Protein AF-A0A8S3ZR28-F1 (afdb_monomer_lite)

Organism: NCBI:txid100452

Radius of gyration: 18.34 Å; chains: 1; bounding box: 39×47×46 Å

Secondary structure (DSSP, 8-state):
--S-GGGGTTT-SS-SS-HHHHHHHHHHHHHHIIIII-S----GGGHHHHHHHHHHHSTT---SS---------TT-----HHHHHHHHHHTHHHHHHHHHHHHHHHHHHHHTT------S-------SSS--------

Sequence (139 aa):
MLANLSLSDCYTLHSNKTQQEREEIMLQSAKDNLATYFAFFGITENMKDSQSLFEKKFNGLKFTKQMVNKRSRSANYVTLSEKHWALIVEKNHLDVRLYQYAKDLFLQRLELVNITAHREDDDTVIVQDDFNFITVKEM

InterPro domains:
  IPR010635 Heparan sulphate 6-sulfotransferase/Protein-tyrosine sulfotransferase [PTHR12812] (1-115)
  IPR027417 P-loop containing nucleoside triphosphate hydrolase [G3DSA:3.40.50.300] (4-136)

pLDDT: mean 82.8, std 21.6, range [29.12, 98.56]

Structure (mmCIF, N/CA/C/O backbone):
data_AF-A0A8S3ZR28-F1
#
_entry.id   AF-A0A8S3ZR28-F1
#
loop_
_atom_site.group_PDB
_atom_site.id
_atom_site.type_symbol
_atom_site.label_atom_id
_atom_site.label_alt_id
_atom_site.label_comp_id
_atom_site.label_asym_id
_atom_site.label_entity_id
_atom_site.label_seq_id
_atom_site.pdbx_PDB_ins_code
_atom_site.Cartn_x
_atom_site.Cartn_y
_atom_site.Cartn_z
_atom_site.occupancy
_atom_site.B_iso_or_equiv
_atom_site.auth_seq_id
_atom_site.auth_comp_id
_atom_site.auth_asym_id
_atom_site.auth_atom_id
_atom_site.pdbx_PDB_model_num
ATOM 1 N N . MET A 1 1 ? -1.000 3.640 -9.169 1.00 85.69 1 MET A N 1
ATOM 2 C CA . MET A 1 1 ? -1.447 5.044 -8.935 1.00 85.69 1 MET A CA 1
ATOM 3 C C . MET A 1 1 ? -0.702 5.780 -7.814 1.00 85.69 1 MET A C 1
ATOM 5 O O . MET A 1 1 ? -0.906 6.975 -7.665 1.00 85.69 1 MET A O 1
ATOM 9 N N . LEU A 1 2 ? 0.142 5.112 -7.021 1.00 96.81 2 LEU A N 1
ATOM 10 C CA . LEU A 1 2 ? 0.765 5.718 -5.835 1.00 96.81 2 LEU A CA 1
ATOM 11 C C . LEU A 1 2 ? 2.162 6.296 -6.084 1.00 96.81 2 LEU A C 1
ATOM 13 O O . LEU A 1 2 ? 2.755 6.836 -5.164 1.00 96.81 2 LEU A O 1
ATOM 17 N N . ALA A 1 3 ? 2.699 6.167 -7.295 1.00 96.56 3 ALA A N 1
ATOM 18 C CA . ALA A 1 3 ? 4.035 6.630 -7.645 1.00 96.56 3 ALA A CA 1
ATOM 19 C C . ALA A 1 3 ? 4.042 8.105 -8.064 1.00 96.56 3 ALA A C 1
ATOM 21 O O . ALA A 1 3 ? 3.082 8.599 -8.661 1.00 96.56 3 ALA A O 1
ATOM 22 N N . ASN A 1 4 ? 5.168 8.780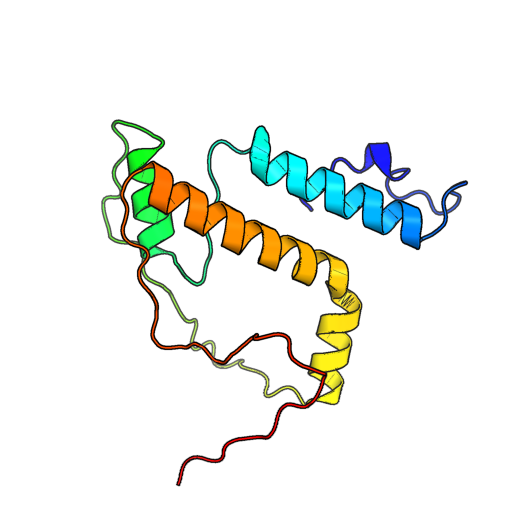 -7.846 1.00 95.50 4 ASN A N 1
ATOM 23 C CA . ASN A 1 4 ? 5.473 10.029 -8.524 1.00 95.50 4 ASN A CA 1
ATOM 24 C C . ASN A 1 4 ? 5.945 9.735 -9.957 1.00 95.50 4 ASN A C 1
ATOM 26 O O . 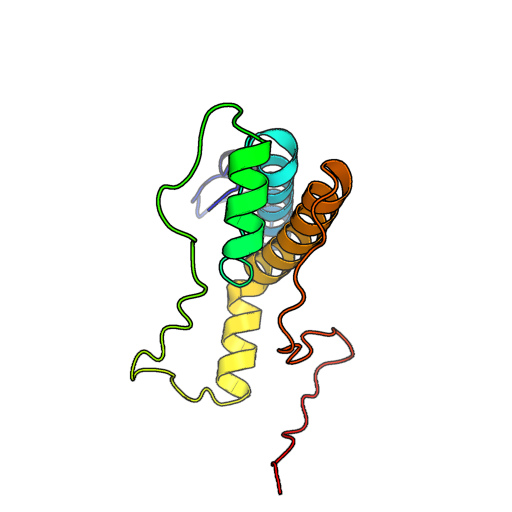ASN A 1 4 ? 7.103 9.390 -10.194 1.00 95.50 4 ASN A O 1
ATOM 30 N N . LEU A 1 5 ? 5.042 9.900 -10.924 1.00 94.00 5 LEU A N 1
ATOM 31 C CA . LEU A 1 5 ? 5.311 9.582 -12.327 1.00 94.00 5 LEU A CA 1
ATOM 32 C C . LEU A 1 5 ? 6.355 10.495 -12.982 1.00 94.00 5 LEU A C 1
ATOM 34 O O . LEU A 1 5 ? 6.899 10.116 -14.018 1.00 94.00 5 LEU A O 1
ATOM 38 N N . SER A 1 6 ? 6.688 11.655 -12.397 1.00 92.50 6 SER A N 1
ATOM 39 C CA . SER A 1 6 ? 7.757 12.503 -12.946 1.00 92.50 6 SER A CA 1
ATOM 40 C C . SER A 1 6 ? 9.133 11.836 -12.888 1.00 92.50 6 SER A C 1
ATOM 42 O O . SER A 1 6 ? 10.013 12.194 -13.663 1.00 92.50 6 SER A O 1
ATOM 44 N N . LEU A 1 7 ? 9.305 10.824 -12.029 1.00 91.00 7 LEU A N 1
ATOM 45 C CA . LEU A 1 7 ? 10.528 10.026 -11.940 1.00 91.00 7 LEU A CA 1
ATOM 46 C C . LEU A 1 7 ? 10.655 9.000 -13.084 1.00 91.00 7 LEU A C 1
ATOM 48 O O . LEU A 1 7 ? 11.764 8.585 -13.419 1.00 91.00 7 LEU A O 1
ATOM 52 N N . SER A 1 8 ? 9.535 8.602 -13.698 1.00 89.56 8 SER A N 1
ATOM 53 C CA . SER A 1 8 ? 9.451 7.566 -14.742 1.00 89.56 8 SER A CA 1
ATOM 54 C C . SER A 1 8 ? 9.077 8.131 -16.122 1.00 89.56 8 SER A C 1
ATOM 56 O O . SER A 1 8 ? 8.433 7.443 -16.923 1.00 89.56 8 SER A O 1
ATOM 58 N N . ASP A 1 9 ? 9.442 9.390 -16.382 1.00 87.50 9 ASP A N 1
ATOM 59 C CA . ASP A 1 9 ? 9.137 10.154 -17.602 1.00 87.50 9 ASP A CA 1
ATOM 60 C C . ASP A 1 9 ? 7.630 10.297 -17.899 1.00 87.50 9 ASP A C 1
ATOM 62 O O . ASP A 1 9 ? 7.201 10.385 -19.055 1.00 87.50 9 ASP A O 1
ATOM 66 N N . CYS A 1 10 ? 6.802 10.338 -16.851 1.00 87.44 10 CYS A N 1
ATOM 67 C CA . CYS A 1 10 ? 5.348 10.469 -16.936 1.00 87.44 10 CYS A CA 1
ATOM 68 C C . CYS A 1 10 ? 4.734 9.425 -17.897 1.00 87.44 10 CYS A C 1
ATOM 70 O O . CYS A 1 10 ? 5.086 8.245 -17.867 1.00 87.44 10 CYS A O 1
ATOM 72 N N . TYR A 1 11 ? 3.817 9.865 -18.764 1.00 84.50 11 TYR A N 1
ATOM 73 C CA . TYR A 1 11 ? 3.155 9.055 -19.791 1.00 84.50 11 TYR A CA 1
ATOM 74 C C . TYR A 1 11 ? 3.849 9.145 -21.159 1.00 84.50 11 TYR A C 1
ATOM 76 O O . TYR A 1 11 ? 3.237 8.862 -22.187 1.00 84.50 11 TYR A O 1
ATOM 84 N N . THR A 1 12 ? 5.111 9.578 -21.200 1.00 85.06 12 THR A N 1
ATOM 85 C CA . THR A 1 12 ? 5.802 9.825 -22.469 1.00 85.06 12 THR A CA 1
ATOM 86 C C . THR A 1 12 ? 6.036 8.513 -23.220 1.00 85.06 12 THR A C 1
ATOM 88 O O . THR A 1 12 ? 6.472 7.514 -22.638 1.00 85.06 12 THR A O 1
ATOM 91 N N . LEU A 1 13 ? 5.742 8.527 -24.525 1.00 75.38 13 LEU A N 1
ATOM 92 C CA . LEU A 1 13 ? 5.978 7.397 -25.435 1.00 75.38 13 LEU A CA 1
ATOM 93 C C . LEU A 1 13 ? 7.458 7.264 -25.827 1.00 75.38 13 LEU A C 1
ATOM 95 O O . LEU A 1 13 ? 7.927 6.171 -26.123 1.00 75.38 13 LEU A O 1
ATOM 99 N N . HIS A 1 14 ? 8.195 8.373 -25.791 1.00 81.50 14 HIS A N 1
ATOM 100 C CA . HIS A 1 14 ? 9.627 8.451 -26.058 1.00 81.50 14 HIS A CA 1
ATOM 101 C C . HIS A 1 14 ? 10.375 8.739 -24.755 1.00 81.50 14 HIS A C 1
ATOM 103 O O . HIS A 1 14 ? 10.425 9.875 -24.292 1.00 81.50 14 HIS A O 1
ATOM 109 N N . SER A 1 15 ? 10.924 7.692 -24.150 1.00 87.00 15 SER A N 1
ATOM 110 C CA . SER A 1 15 ? 11.750 7.768 -22.946 1.00 87.00 15 SER A CA 1
ATOM 111 C C . SER A 1 15 ? 13.132 7.206 -23.263 1.00 87.00 15 SER A C 1
ATOM 113 O O . SER A 1 15 ? 13.257 6.259 -24.037 1.00 87.00 15 SER A O 1
ATOM 115 N N . ASN A 1 16 ? 14.165 7.779 -22.646 1.00 90.44 16 ASN A N 1
ATOM 116 C CA . ASN A 1 16 ? 15.523 7.229 -22.698 1.00 90.44 16 ASN A CA 1
ATOM 117 C C . ASN A 1 16 ? 15.705 6.043 -21.731 1.00 90.44 16 ASN A C 1
ATOM 119 O O . ASN A 1 16 ? 16.792 5.478 -21.664 1.00 90.44 16 ASN A O 1
ATOM 123 N N . LYS A 1 17 ? 14.666 5.697 -20.961 1.00 91.12 17 LYS A N 1
ATOM 124 C CA . LYS A 1 17 ? 14.629 4.560 -20.043 1.00 91.12 17 LYS A CA 1
ATOM 125 C C . LYS A 1 17 ? 13.930 3.386 -20.711 1.00 91.12 17 LYS A C 1
ATOM 127 O O . LYS A 1 17 ? 12.923 3.546 -21.404 1.00 91.12 17 LYS A O 1
ATOM 132 N N . THR A 1 18 ? 14.426 2.192 -20.439 1.00 93.75 18 THR A N 1
ATOM 133 C CA . THR A 1 18 ? 13.739 0.944 -20.767 1.00 93.75 18 THR A CA 1
ATOM 134 C C . THR A 1 18 ? 12.427 0.827 -19.989 1.00 93.75 18 THR A C 1
ATOM 136 O O . THR A 1 18 ? 12.221 1.481 -18.963 1.00 93.75 18 THR A O 1
ATOM 139 N N . GLN A 1 19 ? 11.524 -0.037 -20.459 1.00 91.75 19 GLN A N 1
ATOM 140 C CA . GLN A 1 19 ? 10.289 -0.337 -19.732 1.00 91.75 19 GLN A CA 1
ATOM 141 C C . GLN A 1 19 ? 10.591 -0.819 -18.306 1.00 91.75 19 GLN A C 1
ATOM 143 O O . GLN A 1 19 ? 10.037 -0.272 -17.358 1.00 91.75 19 GLN A O 1
ATOM 148 N N . GLN A 1 20 ? 11.529 -1.756 -18.156 1.00 93.94 20 GLN A N 1
ATOM 149 C CA . GLN A 1 20 ? 11.905 -2.317 -16.859 1.00 93.94 20 GLN A CA 1
ATOM 150 C C . GLN A 1 20 ? 12.414 -1.245 -15.882 1.00 93.94 20 GLN A C 1
ATOM 152 O O . GLN A 1 20 ? 12.004 -1.216 -14.726 1.00 93.94 20 GLN A O 1
ATOM 157 N N . GLU A 1 21 ? 13.265 -0.319 -16.333 1.00 95.25 21 GLU A N 1
ATOM 158 C CA . GLU A 1 21 ? 13.737 0.780 -15.479 1.00 95.25 21 GLU A CA 1
ATOM 159 C C . GLU A 1 21 ? 12.586 1.678 -15.018 1.00 95.25 21 GLU A C 1
ATOM 161 O O . GLU A 1 21 ? 12.534 2.081 -13.856 1.00 95.25 21 GLU A O 1
ATOM 166 N N . ARG A 1 22 ? 11.638 1.987 -15.911 1.00 95.19 22 ARG A N 1
ATOM 167 C CA . ARG A 1 22 ? 10.464 2.803 -15.564 1.00 95.19 22 ARG A CA 1
ATOM 168 C C . ARG A 1 22 ? 9.568 2.093 -14.558 1.00 95.19 22 ARG A C 1
ATOM 170 O O . ARG A 1 22 ? 9.076 2.739 -13.635 1.00 95.19 22 ARG A O 1
ATOM 177 N N . GLU A 1 23 ? 9.371 0.793 -14.732 1.00 95.25 23 GLU A N 1
ATOM 178 C CA . GLU A 1 23 ? 8.585 -0.058 -13.842 1.00 95.25 23 GLU A CA 1
ATOM 179 C C . GLU A 1 23 ? 9.197 -0.124 -12.434 1.00 95.25 23 GLU A C 1
ATOM 181 O O . GLU A 1 23 ? 8.489 0.107 -11.452 1.00 95.25 23 GLU A O 1
ATOM 186 N N . GLU A 1 24 ? 10.512 -0.332 -12.316 1.00 97.06 24 GLU A N 1
ATOM 187 C CA . GLU A 1 24 ? 11.198 -0.348 -11.016 1.00 97.06 24 GLU A CA 1
ATOM 188 C C . GLU A 1 24 ? 11.177 1.023 -10.328 1.00 97.06 24 GLU A C 1
ATOM 190 O O . GLU A 1 24 ? 10.891 1.108 -9.133 1.00 97.06 24 GLU A O 1
ATOM 195 N N . ILE A 1 25 ? 11.398 2.115 -11.072 1.00 97.06 25 ILE A N 1
ATOM 196 C CA . ILE A 1 25 ? 11.281 3.479 -10.529 1.00 97.06 25 ILE A CA 1
ATOM 197 C C . ILE A 1 25 ? 9.861 3.731 -10.011 1.00 97.06 25 ILE A C 1
ATOM 199 O O . ILE A 1 25 ? 9.676 4.281 -8.921 1.00 97.06 25 ILE A O 1
ATOM 203 N N . MET A 1 26 ? 8.848 3.325 -10.780 1.00 97.19 26 MET A N 1
ATOM 204 C CA . MET A 1 26 ? 7.449 3.495 -10.403 1.00 97.19 26 MET A CA 1
ATOM 205 C C . MET A 1 26 ? 7.117 2.701 -9.138 1.00 97.19 26 MET A C 1
ATOM 207 O O . MET A 1 26 ? 6.511 3.246 -8.213 1.00 97.19 26 MET A O 1
ATOM 211 N N . LEU A 1 27 ? 7.540 1.437 -9.068 1.00 98.25 27 LEU A N 1
ATOM 212 C CA . LEU A 1 27 ? 7.316 0.592 -7.902 1.00 98.25 27 LEU A CA 1
ATOM 213 C C . LEU A 1 27 ? 8.010 1.159 -6.662 1.00 98.25 27 LEU A C 1
ATOM 215 O O . LEU A 1 27 ? 7.373 1.268 -5.614 1.00 98.25 27 LEU A O 1
ATOM 219 N N . GLN A 1 28 ? 9.281 1.549 -6.773 1.00 98.31 28 GLN A N 1
ATOM 220 C CA . GLN A 1 28 ? 10.025 2.100 -5.644 1.00 98.31 28 GLN A CA 1
ATOM 221 C C . GLN A 1 28 ? 9.388 3.398 -5.141 1.00 98.31 28 GLN A C 1
ATOM 223 O O . GLN A 1 28 ? 9.120 3.528 -3.949 1.00 98.31 28 GLN A O 1
ATOM 228 N N . SER A 1 29 ? 9.024 4.307 -6.050 1.00 98.31 29 SER A N 1
ATOM 229 C CA . SER A 1 29 ? 8.338 5.544 -5.676 1.00 98.31 29 SER A CA 1
ATOM 230 C C . SER A 1 29 ? 6.999 5.284 -4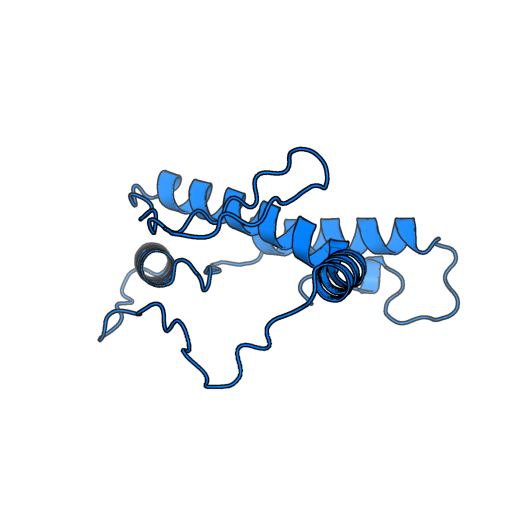.975 1.00 98.31 29 SER A C 1
ATOM 232 O O . SER A 1 29 ? 6.666 5.973 -4.012 1.00 98.31 29 SER A O 1
ATOM 234 N N . ALA A 1 30 ? 6.228 4.287 -5.419 1.00 98.56 30 ALA A N 1
ATOM 235 C CA . ALA A 1 30 ? 4.974 3.920 -4.768 1.00 98.56 30 ALA A CA 1
ATOM 236 C C . ALA A 1 30 ? 5.190 3.355 -3.353 1.00 98.56 30 ALA A C 1
ATOM 238 O O . ALA A 1 30 ? 4.438 3.702 -2.437 1.00 98.56 30 ALA A O 1
ATOM 239 N N . LYS A 1 31 ? 6.217 2.517 -3.162 1.00 98.56 31 LYS A N 1
ATOM 240 C CA . LYS A 1 31 ? 6.592 1.980 -1.845 1.00 98.56 31 LYS A CA 1
ATOM 241 C C . LYS A 1 31 ? 6.999 3.093 -0.886 1.00 98.56 31 LYS A C 1
ATOM 243 O O . LYS A 1 31 ? 6.456 3.165 0.215 1.00 98.56 31 LYS A O 1
ATOM 248 N N . ASP A 1 32 ? 7.868 3.998 -1.330 1.00 98.31 32 ASP A N 1
ATOM 249 C CA . ASP A 1 32 ? 8.325 5.139 -0.529 1.00 98.31 32 ASP A CA 1
ATOM 250 C C . ASP A 1 32 ? 7.153 6.046 -0.134 1.00 98.31 32 ASP A C 1
ATOM 252 O O . ASP A 1 32 ? 7.059 6.503 1.008 1.00 98.31 32 ASP A O 1
ATOM 256 N N . ASN A 1 33 ? 6.199 6.243 -1.049 1.00 98.31 33 ASN A N 1
ATOM 257 C CA . ASN A 1 33 ? 4.979 6.992 -0.775 1.00 98.31 33 ASN A CA 1
ATOM 258 C C . ASN A 1 33 ? 4.123 6.354 0.319 1.00 98.31 33 ASN A C 1
ATOM 260 O O . ASN A 1 33 ? 3.754 7.043 1.276 1.00 98.31 33 ASN A O 1
ATOM 264 N N . LEU A 1 34 ? 3.869 5.048 0.241 1.00 97.75 34 LEU A N 1
ATOM 265 C CA . LEU A 1 34 ? 3.148 4.320 1.290 1.00 97.75 34 LEU A CA 1
ATOM 266 C C . LEU A 1 34 ? 3.870 4.363 2.644 1.00 97.75 34 LEU A C 1
ATOM 268 O O . LEU A 1 34 ? 3.226 4.535 3.685 1.00 97.75 34 LEU A O 1
ATOM 272 N N . ALA A 1 35 ? 5.193 4.203 2.632 1.00 97.69 35 ALA A N 1
ATOM 273 C CA . ALA A 1 35 ? 6.020 4.116 3.830 1.00 97.69 35 ALA A CA 1
ATOM 274 C C . ALA A 1 35 ? 6.131 5.445 4.574 1.00 97.69 35 ALA A C 1
ATOM 276 O O . ALA A 1 35 ? 5.967 5.478 5.796 1.00 97.69 35 ALA A O 1
ATOM 277 N N . THR A 1 36 ? 6.378 6.522 3.831 1.00 97.00 36 THR A N 1
ATOM 278 C CA . THR A 1 36 ? 6.875 7.780 4.394 1.00 97.00 36 THR A CA 1
ATOM 279 C C . THR A 1 36 ? 5.820 8.876 4.394 1.00 97.00 36 THR A C 1
ATOM 281 O O . THR A 1 36 ? 5.688 9.603 5.376 1.00 97.00 36 THR A O 1
ATOM 284 N N . TYR A 1 37 ? 5.060 9.009 3.306 1.00 96.69 37 TYR A N 1
ATOM 285 C CA . TYR A 1 37 ? 4.213 10.186 3.087 1.00 96.69 37 TYR A CA 1
ATOM 286 C C . TYR A 1 37 ? 2.746 9.949 3.451 1.00 96.69 37 TYR A C 1
ATOM 288 O O . TYR A 1 37 ? 2.052 10.875 3.873 1.00 96.69 37 TYR A O 1
ATOM 296 N N . PHE A 1 38 ? 2.258 8.713 3.339 1.00 96.62 38 PHE A N 1
ATOM 297 C CA . PHE A 1 38 ? 0.901 8.377 3.757 1.00 96.62 38 PHE A CA 1
ATOM 298 C C . PHE A 1 38 ? 0.811 8.315 5.283 1.00 96.62 38 PHE A C 1
ATOM 300 O O . PHE A 1 38 ? 1.375 7.425 5.922 1.00 96.62 38 PHE A O 1
ATOM 307 N N . ALA A 1 39 ? 0.022 9.221 5.868 1.00 95.50 39 ALA A N 1
ATOM 308 C CA . ALA A 1 39 ? -0.272 9.202 7.301 1.00 95.50 39 ALA A CA 1
ATOM 309 C C . ALA A 1 39 ? -0.972 7.899 7.732 1.00 95.50 39 ALA A C 1
ATOM 311 O O . ALA A 1 39 ? -0.762 7.427 8.848 1.00 95.50 39 ALA A O 1
ATOM 312 N N . PHE A 1 40 ? -1.788 7.320 6.849 1.00 97.06 40 PHE A N 1
ATOM 313 C CA . PHE A 1 40 ? -2.487 6.057 7.048 1.00 97.06 40 PHE A CA 1
ATOM 314 C C . PHE A 1 40 ? -2.860 5.431 5.694 1.00 97.06 40 PHE A C 1
ATOM 316 O O . PHE A 1 40 ? -3.162 6.150 4.742 1.00 97.06 40 PHE A O 1
ATOM 323 N N . PHE A 1 41 ? -2.889 4.100 5.638 1.00 98.00 41 PHE A N 1
ATOM 324 C CA . PHE A 1 41 ? -3.586 3.319 4.616 1.00 98.00 41 PHE A CA 1
ATOM 325 C C . PHE A 1 41 ? -4.146 2.043 5.265 1.00 98.00 41 PHE A C 1
ATOM 327 O O . PHE A 1 41 ? -3.637 1.603 6.298 1.00 98.00 41 PHE A O 1
ATOM 334 N N . GLY A 1 42 ? -5.191 1.471 4.667 1.00 95.69 42 GLY A N 1
ATOM 335 C CA . GLY A 1 42 ? -5.810 0.220 5.108 1.00 95.69 42 GLY A CA 1
ATOM 336 C C . GLY A 1 42 ? -5.773 -0.855 4.023 1.00 95.69 42 GLY A C 1
ATOM 337 O O . GLY A 1 42 ? -5.480 -0.560 2.864 1.00 95.69 42 GLY A O 1
ATOM 338 N N . ILE A 1 43 ? -6.093 -2.084 4.417 1.00 94.69 43 ILE A N 1
ATOM 339 C CA . ILE A 1 43 ? -6.186 -3.268 3.558 1.00 94.69 43 ILE A CA 1
ATOM 340 C C . ILE A 1 43 ? -7.645 -3.733 3.549 1.00 94.69 43 ILE A C 1
ATOM 342 O O . ILE A 1 43 ? -8.257 -3.879 4.609 1.00 94.69 43 ILE A O 1
ATOM 346 N N . THR A 1 44 ? -8.213 -3.940 2.358 1.00 90.94 44 THR A N 1
ATOM 347 C CA . THR A 1 44 ? -9.645 -4.263 2.191 1.00 90.94 44 THR A CA 1
ATOM 348 C C . THR A 1 44 ? -9.994 -5.623 2.787 1.00 90.94 44 THR A C 1
ATOM 350 O O . THR A 1 44 ? -11.102 -5.827 3.269 1.00 90.94 44 THR A O 1
ATOM 353 N N . GLU A 1 45 ? -9.040 -6.546 2.784 1.00 88.12 45 GLU A N 1
ATOM 354 C CA . GLU A 1 45 ? -9.147 -7.859 3.411 1.00 88.12 45 GLU A CA 1
ATOM 355 C C . GLU A 1 45 ? -9.058 -7.778 4.948 1.00 88.12 45 GLU A C 1
ATOM 357 O O . GLU A 1 45 ? -9.454 -8.704 5.645 1.00 88.12 45 GLU A O 1
ATOM 362 N N . ASN A 1 46 ? -8.608 -6.651 5.512 1.00 91.25 46 ASN A N 1
ATOM 363 C CA . ASN A 1 46 ? -8.430 -6.450 6.953 1.00 91.25 46 ASN A CA 1
ATOM 364 C C . ASN A 1 46 ? -9.108 -5.150 7.422 1.00 91.25 46 ASN A C 1
ATOM 366 O O . ASN A 1 46 ? -8.487 -4.308 8.078 1.00 91.25 46 ASN A O 1
ATOM 370 N N . MET A 1 47 ? -10.390 -4.940 7.099 1.00 92.06 47 MET A N 1
ATOM 371 C CA . MET A 1 47 ? -11.081 -3.672 7.394 1.00 92.06 47 MET A CA 1
ATOM 372 C C . MET A 1 47 ? -11.191 -3.374 8.889 1.00 92.06 47 MET A C 1
ATOM 374 O O . MET A 1 47 ? -11.103 -2.213 9.287 1.00 92.06 47 MET A O 1
ATOM 378 N N . LYS A 1 48 ? -11.352 -4.399 9.734 1.00 93.12 48 LYS A N 1
ATOM 379 C CA . LYS A 1 48 ? -11.416 -4.224 11.194 1.00 93.12 48 LYS A CA 1
ATOM 380 C C . LYS A 1 48 ? -10.078 -3.744 11.767 1.00 93.12 48 LYS A C 1
ATOM 382 O O . LYS A 1 48 ? -10.047 -2.833 12.601 1.00 93.12 48 LYS A O 1
ATOM 387 N N . ASP A 1 49 ? -8.978 -4.312 11.287 1.00 94.81 49 ASP A N 1
ATOM 388 C CA . ASP A 1 49 ? -7.630 -3.904 11.690 1.00 94.81 49 ASP A CA 1
ATOM 389 C C . ASP A 1 49 ? -7.310 -2.516 11.138 1.00 94.81 49 ASP A C 1
ATOM 391 O O . ASP A 1 49 ? -6.787 -1.663 11.853 1.00 94.81 49 ASP A O 1
ATOM 395 N N . SER A 1 50 ? -7.725 -2.250 9.898 1.00 96.06 50 SER A N 1
ATOM 396 C CA . SER A 1 50 ? -7.604 -0.940 9.256 1.00 96.06 50 SER A CA 1
ATOM 397 C C . SER A 1 50 ? -8.338 0.140 10.051 1.00 96.06 50 SER A C 1
ATOM 399 O O . SER A 1 50 ? -7.775 1.205 10.299 1.00 96.06 50 SER A O 1
ATOM 401 N N . GLN A 1 51 ? -9.558 -0.141 10.521 1.00 95.88 51 GLN A N 1
ATOM 402 C CA . GLN A 1 51 ? -10.295 0.760 11.405 1.00 95.88 51 GLN A CA 1
ATOM 403 C C . GLN A 1 51 ? -9.517 1.025 12.699 1.00 95.88 51 GLN A C 1
ATOM 405 O O . GLN A 1 51 ? -9.342 2.175 13.099 1.00 95.88 51 GLN A O 1
ATOM 410 N N . SER A 1 52 ? -9.037 -0.038 13.345 1.00 95.44 52 SER A N 1
ATOM 411 C CA . SER A 1 52 ? -8.338 0.052 14.630 1.00 95.44 52 SER A CA 1
ATOM 412 C C . SER A 1 52 ? -7.054 0.875 14.509 1.00 95.44 52 SER A C 1
ATOM 414 O O . SER A 1 52 ? -6.794 1.754 15.333 1.00 95.44 52 SER A O 1
ATOM 416 N N . LEU A 1 53 ? -6.287 0.647 13.442 1.00 96.75 53 LEU A N 1
ATOM 417 C CA . LEU A 1 53 ? -5.077 1.398 13.137 1.00 96.75 53 LEU A CA 1
ATOM 418 C C . LEU A 1 53 ? -5.383 2.870 12.830 1.00 96.75 53 LEU A C 1
ATOM 420 O O . LEU A 1 53 ? -4.678 3.748 13.326 1.00 96.75 53 LEU A O 1
ATOM 424 N N . PHE A 1 54 ? -6.450 3.158 12.078 1.00 97.81 54 PHE A N 1
ATOM 425 C CA . PHE A 1 54 ? -6.882 4.530 11.794 1.00 97.81 54 PHE A CA 1
ATOM 426 C C . PHE A 1 54 ? -7.211 5.296 13.080 1.00 97.81 54 PHE A C 1
ATOM 428 O O . PHE A 1 54 ? -6.664 6.371 13.323 1.00 97.81 54 PHE A O 1
ATOM 435 N N . GLU A 1 55 ? -8.072 4.733 13.931 1.00 96.88 55 GLU A N 1
ATOM 436 C CA . GLU A 1 55 ? -8.496 5.375 15.181 1.00 96.88 55 GLU A CA 1
ATOM 437 C C . GLU A 1 55 ? -7.335 5.568 16.164 1.00 96.88 55 GLU A C 1
ATOM 439 O O . GLU A 1 55 ? -7.336 6.505 16.961 1.00 96.88 55 GLU A O 1
ATOM 444 N N . LYS A 1 56 ? -6.341 4.674 16.127 1.00 95.62 56 LYS A N 1
ATOM 445 C CA . LYS A 1 56 ? -5.118 4.791 16.925 1.00 95.62 56 LYS A CA 1
ATOM 446 C C . LYS A 1 56 ? -4.172 5.858 16.372 1.00 95.62 56 LYS A C 1
ATOM 448 O O . LYS A 1 56 ? -3.482 6.512 17.148 1.00 95.62 56 LYS A O 1
ATOM 453 N N . LYS A 1 57 ? -4.120 6.025 15.047 1.00 95.94 57 LYS A N 1
ATOM 454 C CA . LYS A 1 57 ? -3.267 7.016 14.379 1.00 95.94 57 LYS A CA 1
ATOM 455 C C . LYS A 1 57 ? -3.809 8.436 14.530 1.00 95.94 57 LYS A C 1
ATOM 457 O O . LYS A 1 57 ? -3.025 9.365 14.717 1.00 95.94 57 LYS A O 1
ATOM 462 N N . PHE A 1 58 ? -5.127 8.602 14.457 1.00 96.62 58 PHE A N 1
ATOM 463 C CA . PHE A 1 58 ? -5.803 9.894 14.545 1.00 96.62 58 PHE A CA 1
ATOM 464 C C . PHE A 1 58 ? -6.567 10.021 15.865 1.00 96.62 58 PHE A C 1
ATOM 466 O O . PHE A 1 58 ? -7.774 9.789 15.940 1.00 96.62 58 PHE A O 1
ATOM 473 N N . ASN A 1 59 ? -5.842 10.404 16.918 1.00 91.50 59 ASN A N 1
ATOM 474 C CA . ASN A 1 59 ? -6.396 10.568 18.262 1.00 91.50 59 ASN A CA 1
ATOM 475 C C . ASN A 1 59 ? -7.645 11.462 18.263 1.00 91.50 59 ASN A C 1
ATOM 477 O O . ASN A 1 59 ? -7.646 12.555 17.702 1.00 91.50 59 ASN A O 1
ATOM 481 N N . GLY A 1 60 ? -8.696 10.999 18.938 1.00 92.38 60 GLY A N 1
ATOM 482 C CA . GLY A 1 60 ? -9.979 11.702 19.014 1.00 92.38 60 GLY A CA 1
ATOM 483 C C . GLY A 1 60 ? -10.960 11.344 17.896 1.00 92.38 60 GLY A C 1
ATOM 484 O O . GLY A 1 60 ? -12.127 11.713 17.995 1.00 92.38 60 GLY A O 1
ATOM 485 N N . LEU A 1 61 ? -10.537 10.580 16.881 1.00 96.25 61 LEU A N 1
ATOM 486 C CA . LEU A 1 61 ? -11.440 10.027 15.873 1.00 96.25 61 LEU A CA 1
ATOM 487 C C . LEU A 1 61 ? -11.842 8.594 16.226 1.00 96.25 61 LEU A C 1
ATOM 489 O O . LEU A 1 61 ? -11.003 7.743 16.522 1.00 96.25 61 LEU A O 1
ATOM 493 N N . LYS A 1 62 ? -13.149 8.336 16.168 1.00 95.56 62 LYS A N 1
ATOM 494 C CA . LYS A 1 62 ? -13.761 7.018 16.342 1.00 95.56 62 LYS A CA 1
ATOM 495 C C . LYS A 1 62 ? -14.857 6.828 15.309 1.00 95.56 62 LYS A C 1
ATOM 497 O O . LYS A 1 62 ? -15.655 7.738 15.079 1.00 95.56 62 LYS A O 1
ATOM 502 N N . PHE A 1 63 ? -14.908 5.653 14.696 1.00 95.06 63 PHE A N 1
ATOM 503 C CA . PHE A 1 63 ? -16.028 5.313 13.833 1.00 95.06 63 PHE A CA 1
ATOM 504 C C . PHE A 1 63 ? -17.259 5.013 14.690 1.00 95.06 63 PHE A C 1
ATOM 506 O O . PHE A 1 63 ? -17.181 4.359 15.726 1.00 95.06 63 PHE A O 1
ATOM 513 N N . THR A 1 64 ? -18.426 5.469 14.240 1.00 95.38 64 THR A N 1
ATOM 514 C CA . THR A 1 64 ? -19.702 5.205 14.927 1.00 95.38 64 THR A CA 1
ATOM 515 C C . THR A 1 64 ? -20.200 3.775 14.720 1.00 95.38 64 THR A C 1
ATOM 517 O O . THR A 1 64 ? -21.055 3.299 15.463 1.00 95.38 64 THR A O 1
ATOM 520 N N . LYS A 1 65 ? -19.679 3.085 13.700 1.00 93.00 65 LYS A N 1
ATOM 521 C CA . LYS A 1 65 ? -19.986 1.694 13.363 1.00 93.00 65 LYS A CA 1
ATOM 522 C C . LYS A 1 65 ? -18.702 0.966 12.999 1.00 93.00 65 LYS A C 1
ATOM 524 O O . LYS A 1 65 ? -17.82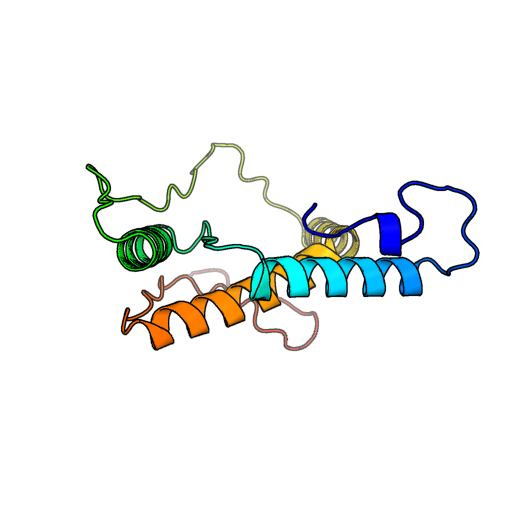9 1.544 12.359 1.00 93.00 65 LYS A O 1
ATOM 529 N N . GLN A 1 66 ? -18.633 -0.311 13.362 1.00 90.25 66 GLN A N 1
ATOM 530 C CA . GLN A 1 66 ? -17.523 -1.168 12.975 1.00 90.25 66 GLN A CA 1
ATOM 531 C C . GLN A 1 66 ? -17.488 -1.351 11.451 1.00 90.25 66 GLN A C 1
ATOM 533 O O . GLN A 1 66 ? -18.511 -1.639 10.824 1.00 90.25 66 GLN A O 1
ATOM 538 N N . MET A 1 67 ? -16.305 -1.194 10.863 1.00 88.50 67 MET A N 1
ATOM 539 C CA . MET A 1 67 ? -16.046 -1.546 9.478 1.00 88.50 67 MET A CA 1
ATOM 540 C C . MET A 1 67 ? -16.050 -3.066 9.359 1.00 88.50 67 MET A C 1
ATOM 542 O O . MET A 1 67 ? -15.364 -3.768 10.099 1.00 88.50 67 MET A O 1
ATOM 546 N N . VAL A 1 68 ? -16.839 -3.567 8.419 1.00 81.88 68 VAL A N 1
ATOM 547 C CA . VAL A 1 68 ? -16.920 -4.994 8.125 1.00 81.88 68 VAL A CA 1
ATOM 548 C C . VAL A 1 68 ? -16.256 -5.263 6.789 1.00 81.88 68 VAL A C 1
ATOM 550 O O . VAL A 1 68 ? -16.414 -4.481 5.845 1.00 81.88 68 VAL A O 1
ATOM 553 N N . ASN A 1 69 ? -15.565 -6.396 6.701 1.00 76.56 69 ASN A N 1
ATOM 554 C CA . ASN A 1 69 ? -15.155 -6.962 5.429 1.00 76.56 69 ASN A CA 1
ATOM 555 C C . ASN A 1 69 ? -16.425 -7.333 4.665 1.00 76.56 69 ASN A C 1
ATOM 557 O O . ASN A 1 69 ? -17.000 -8.410 4.831 1.00 76.56 69 ASN A O 1
ATOM 561 N N . LYS A 1 70 ? -16.912 -6.415 3.827 1.00 67.88 70 LYS A N 1
ATOM 562 C CA . LYS A 1 70 ? -17.878 -6.786 2.802 1.00 67.88 70 LYS A CA 1
ATOM 563 C C . LYS A 1 70 ? -17.100 -7.578 1.764 1.00 67.88 70 LYS A C 1
ATOM 565 O O . LYS A 1 70 ? -16.691 -7.023 0.749 1.00 67.88 70 LYS A O 1
ATOM 570 N N . ARG A 1 71 ? -16.953 -8.888 1.997 1.00 62.31 71 ARG A N 1
ATOM 571 C CA . ARG A 1 71 ? -16.849 -9.837 0.890 1.00 62.31 71 ARG A CA 1
ATOM 572 C C . ARG A 1 71 ? -18.117 -9.625 0.095 1.00 62.31 71 ARG A C 1
ATOM 574 O O . ARG A 1 71 ? -19.191 -10.099 0.465 1.00 62.31 71 ARG A O 1
ATOM 581 N N . SER A 1 72 ? -18.029 -8.774 -0.917 1.00 50.00 72 SER A N 1
ATOM 582 C CA . SER A 1 72 ? -19.108 -8.612 -1.855 1.00 50.00 72 SER A CA 1
ATOM 583 C C . SER A 1 72 ? -19.251 -9.980 -2.491 1.00 50.00 72 SER A C 1
ATOM 585 O O . SER A 1 72 ? -18.536 -10.291 -3.433 1.00 50.00 72 SER A O 1
ATOM 587 N N . ARG A 1 73 ? -20.190 -10.798 -2.002 1.00 49.44 73 ARG A N 1
ATOM 588 C CA . ARG A 1 73 ? -20.838 -11.848 -2.795 1.00 49.44 73 ARG A CA 1
ATOM 589 C C . ARG A 1 73 ? -21.637 -11.174 -3.910 1.00 49.44 73 ARG A C 1
ATOM 591 O O . ARG A 1 73 ? -22.821 -11.439 -4.081 1.00 49.44 73 ARG A O 1
ATOM 598 N N . SER A 1 74 ? -21.004 -10.240 -4.626 1.00 49.91 74 SER A N 1
ATOM 599 C CA . SER A 1 74 ? -21.471 -9.758 -5.902 1.00 49.91 74 SER A CA 1
ATOM 600 C C . SER A 1 74 ? -21.731 -11.015 -6.702 1.00 49.91 74 SER A C 1
ATOM 602 O O . SER A 1 74 ? -20.868 -11.892 -6.775 1.00 49.91 74 SER A O 1
ATOM 604 N N . ALA A 1 75 ? -22.913 -11.112 -7.288 1.00 45.72 75 ALA A N 1
ATOM 605 C CA . ALA A 1 75 ? -23.326 -12.216 -8.145 1.00 45.72 75 ALA A CA 1
ATOM 606 C C . ALA A 1 75 ? -22.447 -12.375 -9.415 1.00 45.72 75 ALA A C 1
ATOM 608 O O . ALA A 1 75 ? -22.820 -13.096 -10.331 1.00 45.72 75 ALA A O 1
ATOM 609 N N . ASN A 1 76 ? -21.281 -11.718 -9.457 1.00 50.19 76 ASN A N 1
ATOM 610 C CA . ASN A 1 76 ? -20.333 -11.602 -10.554 1.00 50.19 76 ASN A CA 1
ATOM 611 C C . ASN A 1 76 ? -18.924 -12.093 -10.167 1.00 50.19 76 ASN A C 1
ATOM 613 O O . ASN A 1 76 ? -17.945 -11.598 -10.726 1.00 50.19 76 ASN A O 1
ATOM 617 N N . TYR A 1 77 ? -18.770 -13.016 -9.209 1.00 57.19 77 TYR A N 1
ATOM 618 C CA . TYR A 1 77 ? -17.513 -13.769 -9.133 1.00 57.19 77 TYR A CA 1
ATOM 619 C C . TYR A 1 77 ? -17.381 -14.564 -10.431 1.00 57.19 77 TYR A C 1
ATOM 621 O O . TYR A 1 77 ? -18.000 -15.610 -10.609 1.00 57.19 77 TYR A O 1
ATOM 629 N N . VAL A 1 78 ? -16.618 -14.019 -11.373 1.00 68.06 78 VAL A N 1
ATOM 630 C CA . VAL A 1 78 ? -16.249 -14.729 -12.589 1.00 68.06 78 VAL A CA 1
ATOM 631 C C . VAL A 1 78 ? -15.274 -15.810 -12.158 1.00 68.06 78 VAL A C 1
ATOM 633 O O . VAL A 1 78 ? -14.187 -15.506 -11.668 1.00 68.06 78 VAL A O 1
ATOM 636 N N . THR A 1 79 ? -15.654 -17.073 -12.323 1.00 75.62 79 THR A N 1
ATOM 637 C CA . THR A 1 79 ? -14.693 -18.170 -12.237 1.00 75.62 79 THR A CA 1
ATOM 638 C C . THR A 1 79 ? -13.668 -17.966 -13.346 1.00 75.62 79 THR A C 1
ATOM 640 O O . THR A 1 79 ? -13.969 -18.114 -14.532 1.00 75.62 79 THR A O 1
ATOM 643 N N . LEU A 1 80 ? -12.461 -17.556 -12.970 1.00 80.31 80 LEU A N 1
ATOM 644 C CA . LEU A 1 80 ? -11.363 -17.366 -13.904 1.00 80.31 80 LEU A CA 1
ATOM 645 C C . LEU A 1 80 ? -10.672 -18.708 -14.127 1.00 80.31 80 LEU A C 1
ATOM 647 O O . LEU A 1 80 ? -10.319 -19.399 -13.177 1.00 80.31 80 LEU A O 1
ATOM 651 N N . SER A 1 81 ? -10.444 -19.067 -15.389 1.00 88.75 81 SER A N 1
ATOM 652 C CA . SER A 1 81 ? -9.504 -20.146 -15.705 1.00 88.75 81 SER A CA 1
ATOM 653 C C . SER A 1 81 ? -8.096 -19.764 -15.242 1.00 88.75 81 SER A C 1
ATOM 655 O O . SER A 1 81 ? -7.747 -18.581 -15.298 1.00 88.75 81 SER A O 1
ATOM 657 N N . GLU A 1 82 ? -7.261 -20.748 -14.919 1.00 89.38 82 GLU A N 1
ATOM 658 C CA . GLU A 1 82 ? -5.852 -20.545 -14.542 1.00 89.38 82 GLU A CA 1
ATOM 659 C C . GLU A 1 82 ? -5.091 -19.666 -15.544 1.00 89.38 82 GLU A C 1
ATOM 661 O O . GLU A 1 82 ? -4.356 -18.763 -15.156 1.00 89.38 82 GLU A O 1
ATOM 666 N N . LYS A 1 83 ? -5.346 -19.846 -16.846 1.00 91.12 83 LYS A N 1
ATOM 667 C CA . LYS A 1 83 ? -4.757 -19.017 -17.907 1.00 91.12 83 LYS A CA 1
ATOM 668 C C . LYS A 1 83 ? -5.112 -17.533 -17.765 1.00 91.12 83 LYS A C 1
ATOM 670 O O . LYS A 1 83 ? -4.255 -16.671 -17.942 1.00 91.12 83 LYS A O 1
ATOM 675 N N . HIS A 1 84 ? -6.376 -17.227 -17.478 1.00 91.06 84 HIS A N 1
ATOM 676 C CA . HIS A 1 84 ? -6.818 -15.845 -17.274 1.00 91.06 84 HIS A CA 1
ATOM 677 C C . HIS A 1 84 ? -6.240 -15.266 -15.983 1.00 91.06 84 HIS A C 1
ATOM 679 O O . HIS A 1 84 ? -5.854 -14.102 -15.968 1.00 91.06 84 HIS A O 1
ATOM 685 N N . TRP A 1 85 ? -6.131 -16.079 -14.931 1.00 89.06 85 TRP A N 1
ATOM 686 C CA . TRP A 1 85 ? -5.496 -15.668 -13.685 1.00 89.06 85 TRP A CA 1
ATOM 687 C C . TRP A 1 85 ? -4.019 -15.314 -13.883 1.00 89.06 85 TRP A C 1
ATOM 689 O O . TRP A 1 85 ? -3.603 -14.211 -13.535 1.00 89.06 85 TRP A O 1
ATOM 699 N N . ALA A 1 86 ? -3.250 -16.198 -14.526 1.00 90.88 86 ALA A N 1
ATOM 700 C CA . ALA A 1 86 ? -1.842 -15.962 -14.835 1.00 90.88 86 ALA A CA 1
ATOM 701 C C . ALA A 1 86 ? -1.646 -14.680 -15.657 1.00 90.88 86 ALA A C 1
ATOM 703 O O . ALA A 1 86 ? -0.765 -13.881 -15.352 1.00 90.88 86 ALA A O 1
ATOM 704 N N . LEU A 1 87 ? -2.519 -14.438 -16.641 1.00 95.12 87 LEU A N 1
ATOM 705 C CA . LEU A 1 87 ? -2.488 -13.214 -17.437 1.00 95.12 87 LEU A CA 1
ATOM 706 C C . LEU A 1 87 ? -2.780 -11.963 -16.593 1.00 95.12 87 LEU A C 1
ATOM 708 O O . LEU A 1 87 ? -2.119 -10.945 -16.766 1.00 95.12 87 LEU A O 1
ATOM 712 N N . ILE A 1 8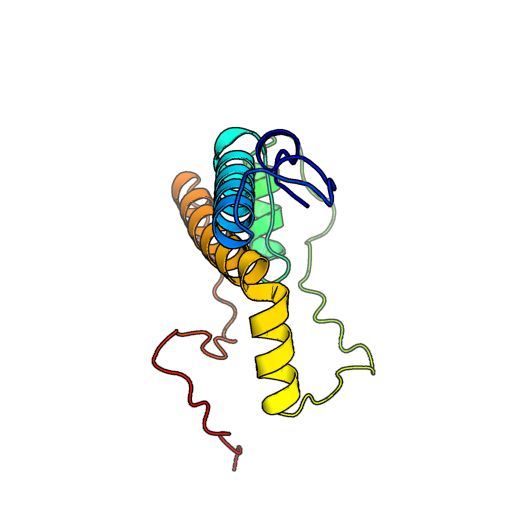8 ? -3.747 -12.015 -15.672 1.00 94.50 88 ILE A N 1
ATOM 713 C CA . ILE A 1 88 ? -4.035 -10.890 -14.769 1.00 94.50 88 ILE A CA 1
ATOM 714 C C . ILE A 1 88 ? -2.822 -10.599 -13.886 1.00 94.50 88 ILE A C 1
ATOM 716 O O . ILE A 1 88 ? -2.428 -9.438 -13.779 1.00 94.50 88 ILE A O 1
ATOM 720 N N . VAL A 1 89 ? -2.208 -11.627 -13.298 1.00 93.19 89 VAL A N 1
ATOM 721 C CA . VAL A 1 89 ? -1.011 -11.476 -12.459 1.00 93.19 89 VAL A CA 1
ATOM 722 C C . VAL A 1 89 ? 0.151 -10.894 -13.264 1.00 93.19 89 VAL A C 1
ATOM 724 O O . VAL A 1 89 ? 0.773 -9.937 -12.816 1.00 93.19 89 VAL A O 1
ATOM 727 N N . GLU A 1 90 ? 0.403 -11.394 -14.476 1.00 94.88 90 GLU A N 1
ATOM 728 C CA . GLU A 1 90 ? 1.439 -10.872 -15.377 1.00 94.88 90 GLU A CA 1
ATOM 729 C C . GLU A 1 90 ? 1.207 -9.386 -15.696 1.00 94.88 90 GLU A C 1
ATOM 731 O O . GLU A 1 90 ? 2.116 -8.559 -15.585 1.00 94.88 90 GLU A O 1
ATOM 736 N N . LYS A 1 91 ? -0.029 -9.013 -16.048 1.00 96.62 91 LYS A N 1
ATOM 737 C CA . LYS A 1 91 ? -0.369 -7.625 -16.396 1.00 96.62 91 LYS A CA 1
ATOM 738 C C . LYS A 1 91 ? -0.366 -6.674 -15.203 1.00 96.62 91 LYS A C 1
ATOM 740 O O . LYS A 1 91 ? -0.187 -5.480 -15.410 1.00 96.62 91 LYS A O 1
ATOM 745 N N . ASN A 1 92 ? -0.520 -7.186 -13.985 1.00 96.75 92 ASN A N 1
ATOM 746 C CA . ASN A 1 92 ? -0.536 -6.403 -12.747 1.00 96.75 92 ASN A CA 1
ATOM 747 C C . ASN A 1 92 ? 0.678 -6.710 -11.854 1.00 96.75 92 ASN A C 1
ATOM 749 O O . ASN A 1 92 ? 0.617 -6.532 -10.640 1.00 96.75 92 ASN A O 1
ATOM 753 N N . HIS A 1 93 ? 1.790 -7.184 -12.423 1.00 96.50 93 HIS A N 1
ATOM 754 C CA . HIS A 1 93 ? 2.939 -7.658 -11.647 1.00 96.50 93 HIS A CA 1
ATOM 755 C C . HIS A 1 93 ? 3.522 -6.586 -10.702 1.00 96.50 93 HIS A C 1
ATOM 757 O O . HIS A 1 93 ? 3.999 -6.918 -9.615 1.00 96.50 93 HIS A O 1
ATOM 763 N N . LEU A 1 94 ? 3.452 -5.296 -11.063 1.00 97.44 94 LEU A N 1
ATOM 764 C CA . LEU A 1 94 ? 3.846 -4.202 -10.168 1.00 97.44 94 LEU A CA 1
ATOM 765 C C . LEU A 1 94 ? 2.886 -4.033 -8.996 1.00 97.44 94 LEU A C 1
ATOM 767 O O . LEU A 1 94 ? 3.342 -3.896 -7.863 1.00 97.44 94 LEU A O 1
ATOM 771 N N . ASP A 1 95 ? 1.579 -4.071 -9.244 1.00 97.88 95 ASP A N 1
ATOM 772 C CA . ASP A 1 95 ? 0.566 -3.976 -8.195 1.00 97.88 95 ASP A CA 1
ATOM 773 C C . ASP A 1 95 ? 0.635 -5.177 -7.247 1.00 97.88 95 ASP A C 1
ATOM 775 O O . ASP A 1 95 ? 0.540 -4.988 -6.039 1.00 97.88 95 ASP A O 1
ATOM 779 N N . VAL A 1 96 ? 0.913 -6.384 -7.751 1.00 97.06 96 VAL A N 1
ATOM 780 C CA . VAL A 1 96 ? 1.161 -7.574 -6.915 1.00 97.06 96 VAL A CA 1
ATOM 781 C C . VAL A 1 96 ? 2.359 -7.345 -5.985 1.00 97.06 96 VAL A C 1
ATOM 783 O O . VAL A 1 96 ? 2.251 -7.531 -4.771 1.00 97.06 96 VAL A O 1
ATOM 786 N N . ARG A 1 97 ? 3.491 -6.866 -6.522 1.00 97.62 97 ARG A N 1
ATOM 787 C CA . ARG A 1 97 ? 4.695 -6.552 -5.726 1.00 97.62 97 ARG A CA 1
ATOM 788 C C . ARG A 1 97 ? 4.459 -5.415 -4.727 1.00 97.62 97 ARG A C 1
ATOM 790 O O . ARG A 1 97 ? 5.017 -5.434 -3.629 1.00 97.62 97 ARG A O 1
ATOM 797 N N . LEU A 1 98 ? 3.669 -4.410 -5.100 1.00 98.50 98 LEU A N 1
ATOM 798 C CA . LEU A 1 98 ? 3.317 -3.283 -4.238 1.00 98.50 98 LEU A CA 1
ATOM 799 C C . LEU A 1 98 ? 2.363 -3.707 -3.119 1.00 98.50 98 LEU A C 1
ATOM 801 O O . LEU A 1 98 ? 2.547 -3.288 -1.980 1.00 98.50 98 LEU A O 1
ATOM 805 N N . TYR A 1 99 ? 1.378 -4.549 -3.427 1.00 97.94 99 TYR A N 1
ATOM 806 C CA . TYR A 1 99 ? 0.410 -5.065 -2.466 1.00 97.94 99 TYR A CA 1
ATOM 807 C C . TYR A 1 99 ? 1.084 -5.938 -1.408 1.00 97.94 99 TYR A C 1
ATOM 809 O O . TYR A 1 99 ? 0.833 -5.739 -0.222 1.00 97.94 99 TYR A O 1
ATOM 817 N N . GLN A 1 100 ? 2.006 -6.822 -1.808 1.00 96.94 100 GLN A N 1
ATOM 818 C CA . GLN A 1 100 ? 2.784 -7.616 -0.853 1.00 96.94 100 GLN A CA 1
ATOM 819 C C . GLN A 1 100 ? 3.562 -6.718 0.118 1.00 96.94 100 GLN A C 1
ATOM 821 O O . GLN A 1 100 ? 3.452 -6.863 1.332 1.00 96.94 100 GLN A O 1
ATOM 826 N N . TYR A 1 101 ? 4.263 -5.711 -0.413 1.00 98.06 101 TYR A N 1
ATOM 827 C CA . TYR A 1 101 ? 4.952 -4.719 0.413 1.00 98.06 101 TYR A CA 1
ATOM 828 C C . TYR A 1 101 ? 3.994 -3.964 1.350 1.00 98.06 101 TYR A C 1
ATOM 830 O O . TYR A 1 101 ? 4.304 -3.752 2.522 1.00 98.06 101 TYR A O 1
ATOM 838 N N . ALA A 1 102 ? 2.825 -3.558 0.849 1.00 98.06 102 ALA A N 1
ATOM 839 C CA . ALA A 1 102 ? 1.826 -2.844 1.634 1.00 98.06 102 ALA A CA 1
ATOM 840 C C . ALA A 1 102 ? 1.269 -3.705 2.776 1.00 98.06 102 ALA A C 1
ATOM 842 O O . ALA A 1 102 ? 1.091 -3.182 3.875 1.00 98.06 102 ALA A O 1
ATOM 843 N N . LYS A 1 103 ? 1.038 -5.007 2.547 1.00 96.75 103 LYS A N 1
ATOM 844 C CA . LYS A 1 103 ? 0.624 -5.960 3.588 1.00 96.75 103 LYS A CA 1
ATOM 845 C C . LYS A 1 103 ? 1.672 -6.073 4.687 1.00 96.75 103 LYS A C 1
ATOM 847 O O . LYS A 1 103 ? 1.331 -5.914 5.856 1.00 96.75 103 LYS A O 1
ATOM 852 N N . ASP A 1 104 ? 2.935 -6.272 4.322 1.00 97.12 104 ASP A N 1
ATOM 853 C CA . ASP A 1 104 ? 4.018 -6.408 5.300 1.00 97.12 104 ASP A CA 1
ATOM 854 C C . ASP A 1 104 ? 4.171 -5.128 6.134 1.00 97.12 104 ASP A C 1
ATOM 856 O O . ASP A 1 104 ? 4.209 -5.169 7.365 1.00 97.12 104 ASP A O 1
ATOM 860 N N . LEU A 1 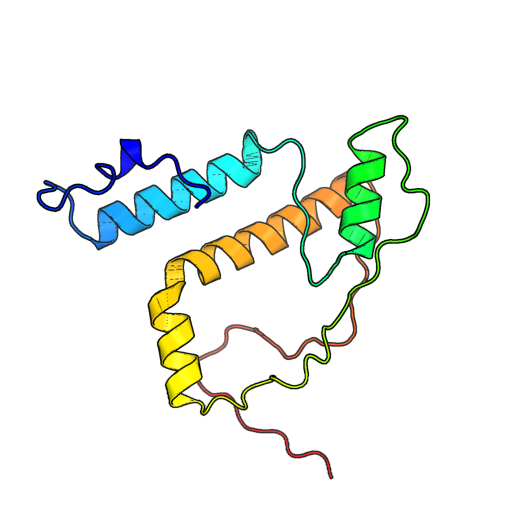105 ? 4.164 -3.966 5.474 1.00 98.00 105 LEU A N 1
ATOM 861 C CA . LEU A 1 105 ? 4.217 -2.663 6.137 1.00 98.00 105 LEU A CA 1
ATOM 862 C C . LEU A 1 105 ? 2.992 -2.415 7.035 1.00 98.00 105 LEU A C 1
ATOM 864 O O . LEU A 1 105 ? 3.116 -1.820 8.107 1.00 98.00 105 LEU A O 1
ATOM 868 N N . PHE A 1 106 ? 1.805 -2.848 6.616 1.00 97.56 106 PHE A N 1
ATOM 869 C CA . PHE A 1 106 ? 0.581 -2.734 7.406 1.00 97.56 106 PHE A CA 1
ATOM 870 C C . PHE A 1 106 ? 0.659 -3.568 8.688 1.00 97.56 106 PHE A C 1
ATOM 872 O O . PHE A 1 106 ? 0.384 -3.042 9.767 1.00 97.56 106 PHE A O 1
ATOM 879 N N . LEU A 1 107 ? 1.106 -4.824 8.593 1.00 96.25 107 LEU A N 1
ATOM 880 C CA . LEU A 1 107 ? 1.293 -5.706 9.748 1.00 96.25 107 LEU A CA 1
ATOM 881 C C . LEU A 1 107 ? 2.326 -5.142 10.733 1.00 96.25 107 LEU A C 1
ATOM 883 O O . LEU A 1 107 ? 2.050 -5.073 11.930 1.00 96.25 107 LEU A O 1
ATOM 887 N N . GLN A 1 108 ? 3.459 -4.637 10.232 1.00 96.88 108 GLN A N 1
ATOM 888 C CA . GLN A 1 108 ? 4.459 -3.951 11.062 1.00 96.88 108 GLN A CA 1
ATOM 889 C C . GLN A 1 108 ? 3.856 -2.743 11.794 1.00 96.88 108 GLN A C 1
ATOM 891 O O . GLN A 1 108 ? 4.112 -2.519 12.975 1.00 96.88 108 GLN A O 1
ATOM 896 N N . ARG A 1 109 ? 3.015 -1.950 11.117 1.00 97.38 109 ARG A N 1
ATOM 897 C CA . ARG A 1 109 ? 2.359 -0.785 11.730 1.00 97.38 109 ARG A CA 1
ATOM 898 C C . ARG A 1 109 ? 1.360 -1.172 12.814 1.00 97.38 109 ARG A C 1
ATOM 900 O O . ARG A 1 109 ? 1.280 -0.448 13.802 1.00 97.38 109 ARG A O 1
ATOM 907 N N . LEU A 1 110 ? 0.621 -2.271 12.650 1.00 96.75 110 LEU A N 1
ATOM 908 C CA . LEU A 1 110 ? -0.260 -2.805 13.695 1.00 96.75 110 LEU A CA 1
ATOM 909 C C . LEU A 1 110 ? 0.539 -3.206 14.938 1.00 96.75 110 LEU A C 1
ATOM 911 O O . LEU A 1 110 ? 0.182 -2.804 16.048 1.00 96.75 110 LEU A O 1
ATOM 915 N N . GLU A 1 111 ? 1.644 -3.927 14.741 1.00 96.44 111 GLU A N 1
ATOM 916 C CA . GLU A 1 111 ? 2.537 -4.362 15.817 1.00 96.44 111 GLU A CA 1
ATOM 917 C C . GLU A 1 111 ? 3.099 -3.168 16.601 1.00 96.44 111 GLU A C 1
ATOM 919 O O . GLU A 1 111 ? 2.978 -3.121 17.825 1.00 96.44 111 GLU A O 1
ATOM 924 N N . LEU A 1 112 ? 3.601 -2.142 15.905 1.00 96.62 112 LEU A N 1
ATOM 925 C CA . LEU A 1 112 ? 4.157 -0.929 16.521 1.00 96.62 112 LEU A CA 1
ATOM 926 C C . LEU A 1 112 ? 3.179 -0.194 17.449 1.00 96.62 112 LEU A C 1
ATOM 928 O O . LEU A 1 112 ? 3.606 0.514 18.362 1.00 96.62 112 LEU A O 1
ATOM 932 N N . VAL A 1 113 ? 1.870 -0.327 17.220 1.00 95.50 113 VAL A N 1
ATOM 933 C CA . VAL A 1 113 ? 0.837 0.301 18.056 1.00 95.50 113 VAL A CA 1
ATOM 934 C C . VAL A 1 113 ? 0.093 -0.692 18.954 1.00 95.50 113 VAL A C 1
ATOM 936 O O . VAL A 1 113 ? -0.912 -0.316 19.569 1.00 95.50 113 VAL A O 1
ATOM 939 N N . ASN A 1 114 ? 0.616 -1.917 19.078 1.00 95.62 114 ASN A N 1
ATOM 940 C CA . ASN A 1 114 ? 0.085 -3.023 19.877 1.00 95.62 114 ASN A CA 1
ATOM 941 C C . ASN A 1 114 ? -1.353 -3.420 19.509 1.00 95.62 114 ASN A C 1
ATOM 943 O O . ASN A 1 114 ? -2.179 -3.684 20.384 1.00 95.62 114 ASN A O 1
ATOM 947 N N . ILE A 1 115 ? -1.671 -3.443 18.214 1.00 93.44 115 ILE A N 1
ATOM 948 C CA . ILE A 1 115 ? -2.911 -4.037 17.709 1.00 93.44 115 ILE A CA 1
ATOM 949 C C . ILE A 1 115 ? -2.591 -5.461 17.261 1.00 93.44 115 ILE A C 1
ATOM 951 O O . ILE A 1 115 ? -1.770 -5.670 16.372 1.00 93.44 115 ILE A O 1
ATOM 955 N N . THR A 1 116 ? -3.247 -6.450 17.866 1.00 91.38 116 THR A N 1
ATOM 956 C CA . THR A 1 116 ? -3.160 -7.839 17.406 1.00 91.38 116 THR A CA 1
ATOM 957 C C . THR A 1 116 ? -3.860 -7.957 16.059 1.00 91.38 116 THR A C 1
ATOM 959 O O . THR A 1 116 ? -5.071 -7.760 15.985 1.00 91.38 116 THR A O 1
ATOM 962 N N . ALA A 1 117 ? -3.098 -8.272 15.009 1.00 86.19 117 ALA A N 1
ATOM 963 C CA . ALA A 1 117 ? -3.652 -8.508 13.683 1.00 86.19 117 ALA A CA 1
ATOM 964 C C . ALA A 1 117 ? -4.657 -9.664 13.734 1.00 86.19 117 ALA A C 1
ATOM 966 O O . ALA A 1 117 ? -4.352 -10.753 14.234 1.00 86.19 117 ALA A O 1
ATOM 967 N N . HIS A 1 118 ? -5.856 -9.430 13.214 1.00 81.50 118 HIS A N 1
ATOM 968 C CA . HIS A 1 118 ? -6.826 -10.489 13.036 1.00 81.50 118 HIS A CA 1
ATOM 969 C C . HIS A 1 118 ? -6.458 -11.252 11.765 1.00 81.50 118 HIS A C 1
ATOM 971 O O . HIS A 1 118 ? -6.587 -10.741 10.653 1.00 81.50 118 HIS A O 1
ATOM 977 N N . ARG A 1 119 ? -5.988 -12.492 11.936 1.00 64.31 119 ARG A N 1
ATOM 978 C CA . ARG A 1 119 ? -5.961 -13.451 10.833 1.00 64.31 119 ARG A CA 1
ATOM 979 C C . ARG A 1 119 ? -7.410 -13.785 10.512 1.00 64.31 119 ARG A C 1
ATOM 981 O O . ARG A 1 119 ? -8.126 -14.282 11.378 1.00 64.31 119 ARG A O 1
ATOM 988 N N . GLU A 1 120 ? -7.859 -13.457 9.310 1.00 57.41 120 GLU A N 1
ATOM 989 C CA . GLU A 1 120 ? -8.999 -14.182 8.768 1.00 57.41 120 GLU A CA 1
ATOM 990 C C . GLU A 1 120 ? -8.471 -15.554 8.336 1.00 57.41 120 GLU A C 1
ATOM 992 O O . GLU A 1 120 ? -7.443 -15.619 7.664 1.00 57.41 120 GLU A O 1
ATOM 997 N N . ASP A 1 121 ? -9.133 -16.634 8.765 1.00 44.38 121 ASP A N 1
ATOM 998 C CA . ASP A 1 121 ? -8.847 -18.029 8.385 1.00 44.38 121 ASP A CA 1
ATOM 999 C C . ASP A 1 121 ? -9.197 -18.288 6.904 1.00 44.38 121 ASP A C 1
ATOM 1001 O O . ASP A 1 121 ? -9.966 -19.184 6.565 1.00 44.38 121 ASP A O 1
ATOM 1005 N N . ASP A 1 122 ? -8.682 -17.454 6.010 1.00 44.94 122 ASP A N 1
ATOM 1006 C CA . ASP A 1 122 ? -8.804 -17.592 4.563 1.00 44.94 122 ASP A CA 1
ATOM 1007 C C . ASP A 1 122 ? -7.437 -17.304 3.938 1.00 44.94 122 ASP A C 1
ATOM 1009 O O . ASP A 1 122 ? -7.282 -16.523 3.000 1.00 44.94 122 ASP A O 1
ATOM 1013 N N . ASP A 1 123 ? -6.412 -17.958 4.489 1.00 39.31 123 ASP A N 1
ATOM 1014 C CA . ASP A 1 123 ? -5.216 -18.284 3.729 1.00 39.31 123 ASP A CA 1
ATOM 1015 C C . ASP A 1 123 ? -5.633 -19.293 2.644 1.00 39.31 123 ASP A C 1
ATOM 1017 O O . ASP A 1 123 ? -5.263 -20.468 2.669 1.00 39.31 123 ASP A O 1
ATOM 1021 N N . THR A 1 124 ? -6.345 -18.835 1.608 1.00 35.81 124 THR A N 1
ATOM 1022 C CA . THR A 1 124 ? -5.965 -19.296 0.275 1.00 35.81 124 THR A CA 1
ATOM 1023 C C . THR A 1 124 ? -4.571 -18.733 0.042 1.00 35.81 124 THR A C 1
ATOM 1025 O O . THR A 1 124 ? -4.379 -17.622 -0.439 1.00 35.81 124 THR A O 1
ATOM 1028 N N . VAL A 1 125 ? -3.612 -19.509 0.539 1.00 34.25 125 VAL A N 1
ATOM 1029 C CA . VAL A 1 125 ? -2.170 -19.459 0.364 1.00 34.25 125 VAL A CA 1
ATOM 1030 C C . VAL A 1 125 ? -1.819 -18.768 -0.962 1.00 34.25 125 VAL A C 1
ATOM 1032 O O . VAL A 1 125 ? -1.667 -19.413 -1.993 1.00 34.25 125 VAL A O 1
ATOM 1035 N N . ILE A 1 126 ? -1.626 -17.445 -0.933 1.00 36.69 126 ILE A N 1
ATOM 1036 C CA . ILE A 1 126 ? -0.664 -16.787 -1.825 1.00 36.69 126 ILE A CA 1
ATOM 1037 C C . ILE A 1 126 ? 0.683 -16.902 -1.112 1.00 36.69 126 ILE A C 1
ATOM 1039 O O . ILE A 1 126 ? 1.308 -15.914 -0.737 1.00 36.69 126 ILE A O 1
ATOM 1043 N N . VAL A 1 127 ? 1.088 -18.140 -0.827 1.00 32.03 127 VAL A N 1
ATOM 1044 C CA . VAL A 1 127 ? 2.487 -18.434 -0.557 1.00 32.03 127 VAL A CA 1
ATOM 1045 C C . VAL A 1 127 ? 3.086 -18.668 -1.924 1.00 32.03 127 VAL A C 1
ATOM 1047 O O . VAL A 1 127 ? 2.677 -19.546 -2.681 1.00 32.03 127 VAL A O 1
ATOM 1050 N N . GLN A 1 128 ? 4.008 -17.780 -2.250 1.00 37.38 128 GLN A N 1
ATOM 1051 C CA . GLN A 1 128 ? 4.949 -17.959 -3.323 1.00 37.38 128 GLN A CA 1
ATOM 1052 C C . GLN A 1 128 ? 5.801 -19.186 -2.987 1.00 37.38 128 GLN A C 1
ATOM 1054 O O . GLN A 1 128 ? 6.735 -19.076 -2.209 1.00 37.38 128 GLN A O 1
ATOM 1059 N N . ASP A 1 129 ? 5.446 -20.325 -3.567 1.00 34.12 129 ASP A N 1
ATOM 1060 C CA . ASP A 1 129 ? 6.380 -21.389 -3.915 1.00 34.12 129 ASP A CA 1
ATOM 1061 C C . ASP A 1 129 ? 5.936 -21.916 -5.285 1.00 34.12 129 ASP A C 1
ATOM 1063 O O . ASP A 1 129 ? 4.850 -22.467 -5.441 1.00 34.12 129 ASP A O 1
ATOM 1067 N N . ASP A 1 130 ? 6.747 -21.600 -6.295 1.00 38.94 130 ASP A N 1
ATOM 1068 C CA . ASP A 1 130 ? 6.771 -22.168 -7.643 1.00 38.94 130 ASP A CA 1
ATOM 1069 C C . ASP A 1 130 ? 5.421 -22.500 -8.298 1.00 38.94 130 ASP A C 1
ATOM 1071 O O . ASP A 1 130 ? 4.952 -23.630 -8.240 1.00 38.94 130 ASP A O 1
ATOM 1075 N N . PHE A 1 131 ? 4.852 -21.510 -9.004 1.00 42.47 131 PHE A N 1
ATOM 1076 C CA . PHE A 1 131 ? 3.895 -21.623 -10.123 1.00 42.47 131 PHE A CA 1
ATOM 1077 C C . PHE A 1 131 ? 3.280 -23.017 -10.395 1.00 42.47 131 PHE A C 1
ATOM 1079 O O . PHE A 1 131 ? 3.453 -23.575 -11.477 1.00 42.47 131 PHE A O 1
ATOM 1086 N N . ASN A 1 132 ? 2.510 -23.553 -9.447 1.00 30.56 132 ASN A N 1
ATOM 1087 C CA . ASN A 1 132 ? 1.608 -24.685 -9.638 1.00 30.56 132 ASN A CA 1
ATOM 1088 C C . ASN A 1 132 ? 0.566 -24.682 -8.516 1.00 30.56 132 ASN A C 1
ATOM 1090 O O . ASN A 1 132 ? 0.879 -24.960 -7.361 1.00 30.56 132 ASN A O 1
ATOM 1094 N N . PHE A 1 133 ? -0.692 -24.405 -8.859 1.00 48.34 133 PHE A N 1
ATOM 1095 C CA . PHE A 1 133 ? -1.805 -24.490 -7.916 1.00 48.34 133 PHE A CA 1
ATOM 1096 C C . PHE A 1 133 ? -2.651 -25.715 -8.256 1.00 48.34 133 PHE A C 1
ATOM 1098 O O . PHE A 1 133 ? -3.330 -25.753 -9.276 1.00 48.34 133 PHE A O 1
ATOM 1105 N N . ILE A 1 134 ? -2.594 -26.735 -7.397 1.00 30.89 134 ILE A N 1
ATOM 1106 C CA . ILE A 1 134 ? -3.487 -27.893 -7.471 1.00 30.89 134 ILE A CA 1
ATOM 1107 C C . ILE A 1 134 ? -4.833 -27.490 -6.871 1.00 30.89 134 ILE A C 1
ATOM 1109 O O . ILE A 1 134 ? -4.913 -27.010 -5.741 1.00 30.89 134 ILE A O 1
ATOM 1113 N N . THR A 1 135 ? -5.905 -27.723 -7.623 1.00 29.12 135 THR A N 1
ATOM 1114 C CA . THR A 1 135 ? -7.282 -27.574 -7.152 1.00 29.12 135 THR A CA 1
ATOM 1115 C C . THR A 1 135 ? -7.558 -28.613 -6.061 1.00 29.12 135 THR A C 1
ATOM 1117 O O . THR A 1 135 ? -7.650 -29.807 -6.353 1.00 29.12 135 THR A O 1
ATOM 1120 N N . VAL A 1 136 ? -7.717 -28.192 -4.803 1.00 32.88 136 VAL A N 1
ATOM 1121 C CA . VAL A 1 136 ? -8.272 -29.079 -3.772 1.00 32.88 136 VAL A CA 1
ATOM 1122 C C . VAL A 1 136 ? -9.787 -29.056 -3.923 1.00 32.88 136 VAL A C 1
ATOM 1124 O O . VAL A 1 136 ? -10.454 -28.063 -3.642 1.00 32.88 136 VAL A O 1
ATOM 1127 N N . LYS A 1 137 ? -10.324 -30.155 -4.447 1.00 31.05 137 LYS A N 1
ATOM 1128 C CA . LYS A 1 137 ? -11.755 -30.438 -4.467 1.00 31.05 137 LYS A CA 1
ATOM 1129 C C . LYS A 1 137 ? -12.138 -30.897 -3.060 1.00 31.05 137 LYS A C 1
ATOM 1131 O O . LYS A 1 137 ? -11.650 -31.936 -2.625 1.00 31.05 137 LYS A O 1
ATOM 1136 N N . GLU A 1 138 ? -12.973 -30.135 -2.358 1.00 35.56 138 GLU A N 1
ATOM 1137 C CA . GLU A 1 138 ? -13.616 -30.631 -1.137 1.00 35.56 138 GLU A CA 1
ATOM 1138 C C . GLU A 1 138 ? -14.420 -31.903 -1.473 1.00 35.56 138 GLU A C 1
ATOM 1140 O O . GLU A 1 138 ? -15.205 -31.922 -2.430 1.00 35.56 138 GLU A O 1
ATOM 1145 N N . MET A 1 139 ? -14.173 -32.971 -0.709 1.00 34.97 139 MET A N 1
ATOM 1146 C CA . MET A 1 139 ? -15.057 -34.128 -0.532 1.00 34.97 139 MET A CA 1
ATOM 1147 C C . MET A 1 139 ? -15.566 -34.118 0.901 1.00 34.97 139 MET A C 1
ATOM 1149 O O . MET A 1 139 ? -14.732 -33.867 1.799 1.00 34.97 139 MET A O 1
#

Foldseek 3Di:
DQADQVQLVRPDPDDPDDPVVSLVNRLVRSLCSLQPVDLADDDLQQQQLSQVLVCLSDDPDHDPDGDDNPPPPPVPPPPDDPVRVVVVCVVCVSVVVNVVSNVVSSVVSCVVSVHDGDDDPPPPPPPDDDPDDDDDDDD